Protein AF-A0A4Y9YQF7-F1 (afdb_monomer_lite)

InterPro domains:
  IPR020471 Aldo-keto reductase [PTHR43827] (2-73)
  IPR036812 NAD(P)-dependent oxidoreductase domain superfamily [G3DSA:3.20.20.100] (1-82)
  IPR036812 NAD(P)-dependent oxidoreductase domain superfamily [SSF51430] (3-74)

Radius of gyration: 15.54 Å; chains: 1; bounding box: 36×31×40 Å

Organism: NCBI:txid34475

Foldseek 3Di:
DDPLLVVVCVVVVHDSVLSVLLLQVVVVHDDDDDDPDPVVVVSSVCSPDPPDHDDPVSSVVVVVVDPVDDPDDCVVPPPPDDPPD

pLDDT: mean 95.75, std 3.86, range [68.06, 98.69]

Structure (mmCIF, N/CA/C/O backbone):
data_AF-A0A4Y9YQF7-F1
#
_entry.id   AF-A0A4Y9YQF7-F1
#
loop_
_atom_site.group_PDB
_atom_site.id
_atom_site.type_symbol
_atom_site.label_atom_id
_atom_site.label_alt_id
_atom_site.label_comp_id
_atom_site.label_asym_id
_atom_site.label_entity_id
_atom_site.label_seq_id
_atom_site.pdbx_PDB_ins_code
_atom_site.Cartn_x
_atom_site.Cartn_y
_atom_site.Cartn_z
_atom_site.occupancy
_atom_site.B_iso_or_equiv
_atom_site.auth_seq_id
_atom_site.auth_comp_id
_atom_site.auth_asym_id
_atom_s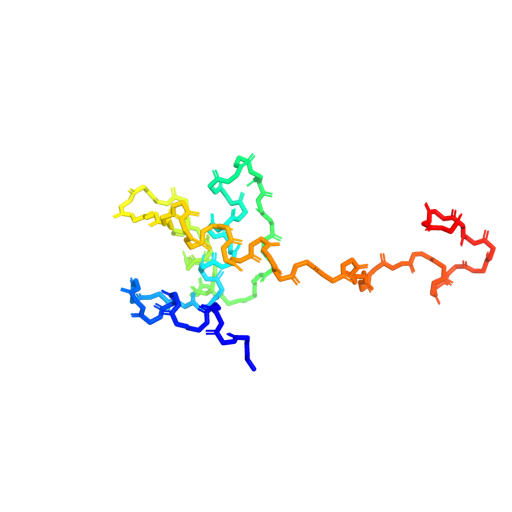ite.auth_atom_id
_atom_site.pdbx_PDB_model_num
ATOM 1 N N . MET A 1 1 ? -8.717 1.526 -11.038 1.00 68.06 1 MET A N 1
ATOM 2 C CA . MET A 1 1 ? -8.427 1.292 -9.605 1.00 68.06 1 MET A CA 1
ATOM 3 C C . MET A 1 1 ? -8.570 -0.190 -9.319 1.00 68.06 1 MET A C 1
ATOM 5 O O . MET A 1 1 ? -9.376 -0.836 -9.980 1.00 68.06 1 MET A O 1
ATOM 9 N N . GLN A 1 2 ? -7.765 -0.735 -8.408 1.00 94.62 2 GLN A N 1
ATOM 10 C CA . GLN A 1 2 ? -7.763 -2.168 -8.112 1.00 94.62 2 GLN A CA 1
ATOM 11 C C . GLN A 1 2 ? -8.900 -2.484 -7.103 1.00 94.62 2 GLN A C 1
ATOM 13 O O . GLN A 1 2 ? -8.938 -1.850 -6.044 1.00 94.62 2 GLN A O 1
ATOM 18 N N . PRO A 1 3 ? -9.840 -3.412 -7.397 1.00 97.56 3 PRO A N 1
ATOM 19 C CA . PRO A 1 3 ? -11.045 -3.606 -6.575 1.00 97.56 3 PRO A CA 1
ATOM 20 C C . PRO A 1 3 ? -10.808 -4.094 -5.140 1.00 97.56 3 PRO A C 1
ATOM 22 O O . PRO A 1 3 ? -11.479 -3.628 -4.225 1.00 97.56 3 PRO A O 1
ATOM 25 N N . VAL A 1 4 ? -9.857 -5.009 -4.932 1.00 98.19 4 VAL A N 1
ATOM 26 C CA . VAL A 1 4 ? -9.502 -5.547 -3.605 1.00 98.19 4 VAL A CA 1
ATOM 27 C C . VAL A 1 4 ? -8.983 -4.433 -2.698 1.00 98.19 4 VAL A C 1
ATOM 29 O O . VAL A 1 4 ? -9.492 -4.253 -1.599 1.00 98.19 4 VAL A O 1
ATOM 32 N N . VAL A 1 5 ? -8.030 -3.635 -3.180 1.00 98.31 5 VAL A N 1
ATOM 33 C CA . VAL A 1 5 ? -7.451 -2.506 -2.441 1.00 98.31 5 VAL A CA 1
ATOM 34 C C . VAL A 1 5 ? -8.512 -1.442 -2.164 1.00 98.31 5 VAL A C 1
ATOM 36 O O . VAL A 1 5 ? -8.525 -0.874 -1.081 1.00 98.31 5 VAL A O 1
ATOM 39 N N . THR A 1 6 ? -9.426 -1.202 -3.111 1.00 98.38 6 THR A N 1
ATOM 40 C CA . THR A 1 6 ? -10.531 -0.244 -2.929 1.00 98.38 6 THR A CA 1
ATOM 41 C C . THR A 1 6 ? -11.469 -0.685 -1.803 1.00 98.38 6 THR A C 1
ATOM 43 O O . THR A 1 6 ? -11.710 0.084 -0.885 1.00 98.38 6 THR A O 1
ATOM 46 N N . GLN A 1 7 ? -11.922 -1.942 -1.809 1.00 98.38 7 GLN A N 1
ATOM 47 C CA . GLN A 1 7 ? -12.810 -2.463 -0.760 1.00 98.38 7 GLN A CA 1
ATOM 48 C C . GLN A 1 7 ? -12.166 -2.450 0.631 1.00 98.38 7 GLN A C 1
ATOM 50 O O . GLN A 1 7 ? -12.835 -2.165 1.622 1.00 98.38 7 GLN A O 1
ATOM 55 N N . ILE A 1 8 ? -10.874 -2.774 0.711 1.00 98.44 8 ILE A N 1
ATOM 56 C CA . ILE A 1 8 ? -10.131 -2.750 1.976 1.00 98.44 8 ILE A CA 1
ATOM 57 C C . ILE A 1 8 ? -9.993 -1.304 2.468 1.00 98.44 8 ILE A C 1
ATOM 59 O O . ILE A 1 8 ? -10.235 -1.027 3.638 1.00 98.44 8 ILE A O 1
ATOM 63 N N . ALA A 1 9 ? -9.670 -0.368 1.574 1.00 98.12 9 ALA A N 1
ATOM 64 C CA . ALA A 1 9 ? -9.593 1.052 1.900 1.00 98.12 9 ALA A CA 1
ATOM 65 C C . ALA A 1 9 ? -10.922 1.568 2.486 1.00 98.12 9 ALA A C 1
ATOM 67 O O . ALA A 1 9 ? -10.918 2.178 3.555 1.00 98.12 9 ALA A O 1
ATOM 68 N N . ASP A 1 10 ? -12.049 1.222 1.856 1.00 98.06 10 ASP A N 1
ATOM 69 C CA . ASP A 1 10 ? -13.388 1.585 2.332 1.00 98.06 10 ASP A CA 1
ATOM 70 C C . ASP A 1 10 ? -13.712 0.953 3.701 1.00 98.06 10 ASP A C 1
ATOM 72 O O . ASP A 1 10 ? -14.283 1.609 4.569 1.00 98.06 10 ASP A O 1
ATOM 76 N N . THR A 1 11 ? -13.315 -0.306 3.926 1.00 97.88 11 THR A N 1
ATOM 77 C CA . THR A 1 11 ? -13.544 -1.032 5.195 1.00 97.88 11 THR A CA 1
ATOM 78 C C . THR A 1 11 ? -12.851 -0.366 6.385 1.00 97.88 11 THR A C 1
ATOM 80 O O . THR A 1 11 ? -13.409 -0.323 7.481 1.00 97.88 11 THR A O 1
ATOM 83 N N . HIS A 1 12 ? -11.642 0.159 6.179 1.00 97.12 12 HIS A N 1
ATOM 84 C CA . HIS A 1 12 ? -10.819 0.753 7.240 1.00 97.12 12 HIS A CA 1
ATOM 85 C C . HIS A 1 12 ? -10.937 2.281 7.338 1.00 97.12 12 HIS A C 1
ATOM 87 O O . HIS A 1 12 ? -10.264 2.878 8.182 1.00 97.12 12 HIS A O 1
ATOM 93 N N . ASP A 1 13 ? -11.754 2.916 6.487 1.00 97.06 13 ASP A N 1
ATOM 94 C CA . ASP A 1 13 ? -11.799 4.376 6.307 1.00 97.06 13 ASP A CA 1
ATOM 95 C C . ASP A 1 13 ? -10.392 4.958 6.048 1.00 97.06 13 ASP A C 1
ATOM 97 O O . ASP A 1 13 ? -9.888 5.852 6.738 1.00 97.06 13 ASP A O 1
ATOM 101 N N . LYS A 1 14 ? -9.700 4.355 5.075 1.00 96.62 14 LYS A N 1
ATOM 102 C CA . LYS A 1 14 ? -8.343 4.711 4.641 1.00 96.62 14 LYS A CA 1
ATOM 103 C C . LYS A 1 14 ? -8.297 4.977 3.150 1.00 96.62 14 LYS A C 1
ATOM 105 O O . LYS A 1 14 ? -9.194 4.628 2.393 1.00 96.62 14 LYS A O 1
ATOM 110 N N . THR A 1 15 ? -7.203 5.572 2.699 1.00 96.38 15 THR A N 1
ATOM 111 C CA . THR A 1 15 ? -6.894 5.674 1.274 1.00 9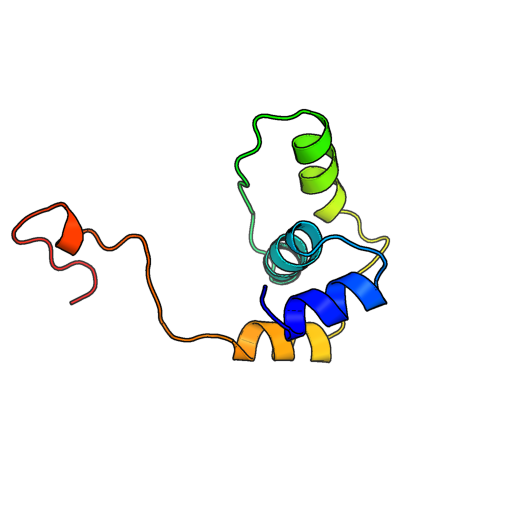6.38 15 THR A CA 1
ATOM 112 C C . THR A 1 15 ? -6.262 4.383 0.745 1.00 96.38 15 THR A C 1
ATOM 114 O O . THR A 1 15 ? -5.617 3.628 1.472 1.00 96.38 15 THR A O 1
ATOM 117 N N . GLN A 1 16 ? -6.366 4.150 -0.567 1.00 97.19 16 GLN A N 1
ATOM 118 C CA . GLN A 1 16 ? -5.690 3.018 -1.222 1.00 97.19 16 GLN A CA 1
ATOM 119 C C . GLN A 1 16 ? -4.162 3.068 -1.043 1.00 97.19 16 GLN A C 1
ATOM 121 O O . GLN A 1 16 ? -3.519 2.028 -0.924 1.00 97.19 16 GLN A O 1
ATOM 126 N N . ALA A 1 17 ? -3.583 4.274 -0.998 1.00 96.12 17 ALA A N 1
ATOM 127 C CA . ALA A 1 17 ? -2.157 4.465 -0.750 1.00 96.12 17 ALA A CA 1
ATOM 128 C C . ALA A 1 17 ? -1.765 3.994 0.658 1.00 96.12 17 ALA A C 1
ATOM 130 O O . ALA A 1 17 ? -0.806 3.237 0.798 1.00 96.12 17 ALA A O 1
ATOM 131 N N . GLU A 1 18 ? -2.539 4.367 1.684 1.00 97.38 18 GLU A N 1
ATOM 132 C CA . GLU A 1 18 ? -2.320 3.888 3.052 1.00 97.38 18 GLU A CA 1
ATOM 133 C C . GLU A 1 18 ? -2.403 2.362 3.130 1.00 97.38 18 GLU A C 1
ATOM 135 O O . GLU A 1 18 ? -1.523 1.753 3.726 1.00 97.38 18 GLU A O 1
ATOM 140 N N . VAL A 1 19 ? -3.390 1.731 2.481 1.00 98.06 19 VAL A N 1
ATOM 141 C CA . VAL A 1 19 ? -3.529 0.262 2.448 1.00 98.06 19 VAL 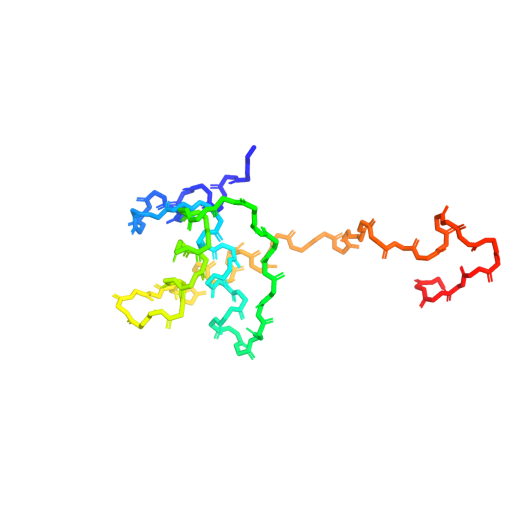A CA 1
ATOM 142 C C . VAL A 1 19 ? -2.297 -0.414 1.839 1.00 98.06 19 VAL A C 1
ATOM 144 O O . VAL A 1 19 ? -1.754 -1.350 2.424 1.00 98.06 19 VAL A O 1
ATOM 147 N N . LEU A 1 20 ? -1.816 0.066 0.688 1.00 97.88 20 LEU A N 1
ATOM 148 C CA . LEU A 1 20 ? -0.653 -0.521 0.011 1.00 97.88 20 LEU A CA 1
ATOM 149 C C . LEU A 1 20 ? 0.639 -0.356 0.819 1.00 97.88 20 LEU A C 1
ATOM 151 O O . LEU A 1 20 ? 1.434 -1.293 0.921 1.00 97.88 20 LEU A O 1
ATOM 155 N N . LEU A 1 21 ? 0.846 0.816 1.422 1.00 98.00 21 LEU A N 1
ATOM 156 C CA . LEU A 1 21 ? 1.994 1.051 2.296 1.00 98.00 21 LEU A CA 1
ATOM 157 C C . LEU A 1 21 ? 1.897 0.200 3.566 1.00 98.00 21 LEU A C 1
ATOM 159 O O . LEU A 1 21 ? 2.893 -0.388 3.989 1.00 98.00 21 LEU A O 1
ATOM 163 N N . LYS A 1 22 ? 0.700 0.082 4.149 1.00 98.19 22 LYS A N 1
ATOM 164 C CA . LYS A 1 22 ? 0.453 -0.711 5.354 1.00 98.19 22 LYS A CA 1
ATOM 165 C C . LYS A 1 22 ? 0.742 -2.187 5.120 1.00 98.19 22 LYS A C 1
ATOM 167 O O . LYS A 1 22 ? 1.407 -2.805 5.948 1.00 98.19 22 LYS A O 1
ATOM 172 N N . TRP A 1 23 ? 0.333 -2.719 3.970 1.00 98.25 23 TRP A N 1
ATOM 173 C CA . TRP A 1 23 ? 0.638 -4.088 3.561 1.00 98.25 23 TRP A CA 1
ATOM 174 C C . TRP A 1 23 ? 2.147 -4.366 3.526 1.00 98.25 23 TRP A C 1
ATOM 176 O O . TRP A 1 23 ? 2.596 -5.407 4.003 1.00 98.25 23 TRP A O 1
ATOM 186 N N . ALA A 1 24 ? 2.961 -3.433 3.025 1.00 98.06 24 ALA A N 1
ATOM 187 C CA . ALA A 1 24 ? 4.415 -3.587 3.052 1.00 98.06 24 ALA A CA 1
ATOM 188 C C . ALA A 1 24 ? 4.975 -3.502 4.486 1.00 98.06 24 ALA A C 1
ATOM 190 O O . ALA A 1 24 ? 5.730 -4.380 4.909 1.00 98.06 24 ALA A O 1
ATOM 191 N N . VAL A 1 25 ? 4.562 -2.493 5.258 1.00 97.62 25 VAL A N 1
ATOM 192 C CA . VAL A 1 25 ? 5.052 -2.260 6.628 1.00 97.62 25 VAL A CA 1
ATOM 193 C C . VAL A 1 25 ? 4.700 -3.412 7.573 1.00 97.62 25 VAL A C 1
ATOM 195 O O . VAL A 1 25 ? 5.561 -3.867 8.323 1.00 97.62 25 VAL A O 1
ATOM 198 N N . GLN A 1 26 ? 3.478 -3.950 7.513 1.00 97.81 26 GLN A N 1
ATOM 199 C CA . GLN A 1 26 ? 3.062 -5.094 8.340 1.00 97.81 26 GLN A CA 1
ATOM 200 C C . GLN A 1 26 ? 3.852 -6.375 8.038 1.00 97.81 26 GLN A C 1
ATOM 202 O O . GLN A 1 26 ? 3.966 -7.237 8.904 1.00 97.81 26 GLN A O 1
ATOM 207 N N . ARG A 1 27 ? 4.448 -6.489 6.845 1.00 97.19 27 ARG A N 1
ATOM 208 C CA . ARG A 1 27 ? 5.361 -7.586 6.477 1.00 97.19 27 ARG A CA 1
ATOM 209 C C . ARG A 1 27 ? 6.797 -7.363 6.964 1.00 97.19 27 ARG A C 1
ATOM 211 O O . ARG A 1 27 ? 7.681 -8.138 6.612 1.00 97.19 27 ARG A O 1
ATOM 218 N N . GLY A 1 28 ? 7.043 -6.305 7.737 1.00 96.50 28 GLY A N 1
ATOM 219 C CA . GLY A 1 28 ? 8.370 -5.938 8.227 1.00 96.50 28 GLY A CA 1
ATOM 220 C C . GLY A 1 28 ? 9.244 -5.239 7.184 1.00 96.50 28 GLY A C 1
ATOM 221 O O . GLY A 1 28 ? 10.461 -5.190 7.354 1.00 96.50 28 GLY A O 1
ATOM 222 N N . LEU A 1 29 ? 8.657 -4.711 6.103 1.00 97.25 29 LEU A N 1
ATOM 223 C CA . LEU A 1 29 ? 9.395 -3.984 5.071 1.00 97.25 29 LEU A CA 1
ATOM 224 C C . LEU A 1 29 ? 9.402 -2.484 5.368 1.00 97.25 29 LEU A C 1
ATOM 226 O O . LEU A 1 29 ? 8.365 -1.881 5.641 1.00 97.25 29 LEU A O 1
ATOM 230 N N . ALA A 1 30 ? 10.573 -1.862 5.243 1.00 96.12 30 ALA A N 1
ATOM 231 C CA . ALA A 1 30 ? 10.662 -0.411 5.186 1.00 96.12 30 ALA A CA 1
ATOM 232 C C . ALA A 1 30 ? 10.139 0.095 3.832 1.00 96.12 30 ALA A C 1
ATOM 234 O O . ALA A 1 30 ? 10.397 -0.511 2.790 1.00 96.12 30 ALA A O 1
ATOM 235 N N . VAL A 1 31 ? 9.432 1.225 3.844 1.00 96.50 31 VAL A N 1
ATOM 236 C CA . VAL A 1 31 ? 8.901 1.880 2.641 1.00 96.50 31 VAL A CA 1
ATOM 237 C C . VAL A 1 31 ? 9.489 3.281 2.493 1.00 96.50 31 VAL A C 1
ATOM 239 O O . VAL A 1 31 ? 9.728 3.965 3.485 1.00 96.50 31 VAL A O 1
ATOM 242 N N . VAL A 1 32 ? 9.706 3.715 1.249 1.00 95.94 32 VAL A N 1
ATOM 243 C CA . VAL A 1 32 ? 10.219 5.058 0.918 1.00 95.94 32 VAL A CA 1
ATOM 244 C C . VAL A 1 32 ? 9.307 5.703 -0.136 1.00 95.94 32 VAL A C 1
ATOM 246 O O . VAL A 1 32 ? 9.689 5.823 -1.302 1.00 95.94 32 VAL A O 1
ATOM 249 N N . PRO A 1 33 ? 8.053 6.045 0.217 1.00 96.12 33 PRO A N 1
ATOM 250 C CA . PRO A 1 33 ? 7.117 6.619 -0.739 1.00 96.12 33 PRO A CA 1
ATOM 251 C C . PRO A 1 33 ? 7.553 8.028 -1.149 1.00 96.12 33 PRO A C 1
ATOM 253 O O . PRO A 1 33 ? 7.898 8.864 -0.313 1.00 96.12 33 PRO A O 1
ATOM 256 N N . LYS A 1 34 ? 7.490 8.318 -2.449 1.00 95.25 34 LYS A N 1
ATOM 257 C CA . LYS A 1 34 ? 7.670 9.680 -2.956 1.00 95.25 34 LYS A CA 1
ATOM 258 C C . LYS A 1 34 ? 6.436 10.515 -2.608 1.00 95.25 34 LYS A C 1
ATOM 260 O O . LYS A 1 34 ? 5.321 10.133 -2.947 1.00 95.25 34 LYS A O 1
ATOM 265 N N . ALA A 1 35 ? 6.651 11.682 -2.011 1.00 95.50 35 ALA A N 1
ATOM 266 C CA . ALA A 1 35 ? 5.630 12.707 -1.830 1.00 95.50 35 ALA A CA 1
ATOM 267 C C . ALA A 1 35 ? 6.259 14.099 -1.961 1.00 95.50 35 ALA A C 1
ATOM 269 O O . ALA A 1 35 ? 7.317 14.365 -1.392 1.00 95.50 35 ALA A O 1
ATOM 270 N N . ASP A 1 36 ? 5.608 14.978 -2.709 1.00 94.81 36 ASP A N 1
ATOM 271 C CA . ASP A 1 36 ? 5.963 16.389 -2.908 1.00 94.81 36 ASP A CA 1
ATOM 272 C C . ASP A 1 36 ? 4.946 17.357 -2.273 1.00 94.81 36 ASP A C 1
ATOM 274 O O . ASP A 1 36 ? 5.172 18.564 -2.251 1.00 94.81 36 ASP A O 1
ATOM 278 N N . ASP A 1 37 ? 3.872 16.818 -1.693 1.00 96.56 37 ASP A N 1
ATOM 279 C CA . ASP A 1 37 ? 2.845 17.528 -0.933 1.00 96.56 37 ASP A CA 1
ATOM 280 C C . ASP A 1 37 ? 2.938 17.173 0.559 1.00 96.56 37 ASP A C 1
ATOM 282 O O . ASP A 1 37 ? 3.056 15.998 0.921 1.00 96.56 37 ASP A O 1
ATOM 286 N N . VAL A 1 38 ? 2.851 18.177 1.437 1.00 96.81 38 VAL A N 1
ATOM 287 C CA . VAL A 1 38 ? 2.993 17.999 2.897 1.00 96.81 38 VAL A CA 1
ATOM 288 C C . VAL A 1 38 ? 1.919 17.061 3.444 1.00 96.81 38 VAL A C 1
ATOM 290 O O . VAL A 1 38 ? 2.219 16.166 4.230 1.00 96.81 38 VAL A O 1
ATOM 293 N N . ARG A 1 39 ? 0.678 17.182 2.966 1.00 95.69 39 ARG A N 1
ATOM 294 C CA . ARG A 1 39 ? -0.416 16.304 3.397 1.00 95.69 39 ARG A CA 1
ATOM 295 C C . ARG A 1 39 ? -0.159 14.843 3.008 1.00 95.69 39 ARG A C 1
ATOM 297 O O . ARG A 1 39 ? -0.479 13.944 3.782 1.00 95.69 39 ARG A O 1
ATOM 304 N N . LEU A 1 40 ? 0.433 14.578 1.839 1.00 95.50 40 LEU A N 1
ATOM 305 C CA . LEU A 1 40 ? 0.834 13.216 1.461 1.00 95.50 40 LEU A CA 1
ATOM 306 C C . LEU A 1 40 ? 1.975 12.687 2.338 1.00 95.50 40 LEU A C 1
ATOM 308 O O . LEU A 1 40 ? 1.968 11.510 2.690 1.00 95.50 40 LEU A O 1
ATOM 312 N N . GLN A 1 41 ? 2.932 13.535 2.722 1.00 96.12 41 GLN A N 1
ATOM 313 C CA . GLN A 1 41 ? 4.000 13.147 3.651 1.00 96.12 41 GLN A CA 1
ATOM 314 C C . GLN A 1 41 ? 3.426 12.728 5.009 1.00 96.12 41 GLN A C 1
ATOM 316 O O . GLN A 1 41 ? 3.789 11.673 5.526 1.00 96.12 41 GLN A O 1
ATOM 321 N N . GLU A 1 42 ? 2.485 13.504 5.550 1.00 95.62 42 GLU A N 1
ATOM 322 C CA . GLU A 1 42 ? 1.792 13.177 6.799 1.00 95.62 42 GLU A CA 1
ATOM 323 C C . GLU A 1 42 ? 1.020 11.855 6.692 1.00 95.62 42 GLU A C 1
ATOM 325 O O . GLU A 1 42 ? 1.166 10.990 7.554 1.00 95.62 42 GLU A O 1
ATOM 330 N N . LEU A 1 43 ? 0.249 11.648 5.618 1.00 94.31 43 LEU A N 1
ATOM 331 C CA . LEU A 1 43 ? -0.480 10.393 5.393 1.00 94.31 43 LEU A CA 1
ATOM 332 C C . LEU A 1 43 ? 0.460 9.184 5.297 1.00 94.31 43 LEU A C 1
ATOM 334 O O . LEU A 1 43 ? 0.215 8.165 5.938 1.00 94.31 43 LEU A O 1
ATOM 338 N N . ASN A 1 44 ? 1.565 9.310 4.561 1.00 96.25 44 ASN A N 1
ATOM 339 C CA . ASN A 1 44 ? 2.555 8.243 4.424 1.00 96.25 44 ASN A CA 1
ATOM 340 C C . ASN A 1 44 ? 3.193 7.869 5.771 1.00 96.25 44 ASN A C 1
ATOM 342 O O . ASN A 1 44 ? 3.428 6.689 6.028 1.00 96.25 44 ASN A O 1
ATOM 346 N N . LEU A 1 45 ? 3.454 8.851 6.641 1.00 94.75 45 LEU A N 1
ATOM 347 C CA . LEU A 1 45 ? 4.012 8.618 7.977 1.00 94.75 45 LEU A CA 1
ATOM 348 C C . LEU A 1 45 ? 3.030 7.879 8.897 1.00 94.75 45 LEU A C 1
ATOM 350 O O . LEU A 1 45 ? 3.432 6.965 9.620 1.00 94.75 45 LEU A O 1
ATOM 354 N N . ARG A 1 46 ? 1.738 8.225 8.843 1.00 94.19 46 ARG A N 1
ATOM 355 C CA . ARG A 1 46 ? 0.685 7.633 9.692 1.00 94.19 46 ARG A CA 1
ATOM 356 C C . ARG A 1 46 ? 0.475 6.137 9.468 1.00 94.19 46 ARG A C 1
ATOM 358 O O . ARG A 1 46 ? -0.044 5.449 10.342 1.00 94.19 46 ARG A O 1
ATOM 365 N N . VAL A 1 47 ? 0.924 5.594 8.339 1.00 94.94 47 VAL A N 1
ATOM 366 C CA . VAL A 1 47 ? 0.876 4.149 8.058 1.00 94.94 47 VAL A CA 1
ATOM 367 C C . VAL A 1 47 ? 1.612 3.321 9.127 1.00 94.94 47 VAL A C 1
ATOM 369 O O . VAL A 1 47 ? 1.220 2.183 9.406 1.00 94.94 47 VAL A O 1
ATOM 372 N N . GLY A 1 48 ? 2.638 3.894 9.766 1.00 91.88 48 GLY A N 1
ATOM 373 C CA . GLY A 1 48 ? 3.388 3.252 10.849 1.00 91.88 48 GLY A CA 1
ATOM 374 C C . GLY A 1 48 ? 2.628 3.117 12.175 1.00 91.88 48 GLY A C 1
ATOM 375 O O . GLY A 1 48 ? 3.084 2.398 13.060 1.00 91.88 48 GLY A O 1
ATOM 376 N N . GLU A 1 49 ? 1.475 3.770 12.334 1.00 92.88 49 GLU A N 1
ATOM 377 C CA . GLU A 1 49 ? 0.667 3.675 13.552 1.00 92.88 49 GLU A CA 1
ATOM 378 C C . GLU A 1 49 ? 0.115 2.257 13.762 1.00 92.88 49 GLU A C 1
ATOM 380 O O . GLU A 1 49 ? -0.308 1.588 12.823 1.00 92.88 49 GLU A O 1
ATOM 385 N N . THR A 1 50 ? 0.043 1.801 15.010 1.00 92.75 50 THR A N 1
ATOM 386 C CA . THR A 1 50 ? -0.531 0.491 15.379 1.00 92.75 50 THR A CA 1
ATOM 387 C C . THR A 1 50 ? -2.027 0.551 15.701 1.00 92.75 50 THR A C 1
ATOM 389 O O . THR A 1 50 ? -2.617 -0.457 16.077 1.00 92.75 50 THR A O 1
ATOM 392 N N . SER A 1 51 ? -2.647 1.725 15.542 1.00 94.31 51 SER A N 1
ATOM 393 C CA . SER A 1 51 ? -4.073 1.985 15.793 1.00 94.31 51 SER A CA 1
ATOM 394 C C . SER A 1 51 ? -5.009 1.199 14.866 1.00 94.31 51 SER A C 1
ATOM 396 O O . SER A 1 51 ? -6.180 1.020 15.188 1.00 94.31 51 SER A O 1
ATOM 398 N N . TRP A 1 52 ? -4.492 0.717 13.735 1.00 96.31 52 TRP A N 1
ATOM 399 C CA . TRP A 1 52 ? -5.194 -0.134 12.783 1.00 96.31 52 TRP A CA 1
ATOM 400 C C . TRP A 1 52 ? -4.206 -1.061 12.066 1.00 96.31 52 TRP A C 1
ATOM 402 O O . TRP A 1 52 ? -3.004 -0.775 11.975 1.00 96.31 52 TRP A O 1
ATOM 412 N N . MET A 1 53 ? -4.720 -2.177 11.556 1.00 97.75 53 MET A N 1
ATOM 413 C CA . MET A 1 53 ? -3.965 -3.203 10.844 1.00 97.75 53 MET A CA 1
ATOM 414 C C . MET A 1 53 ? -4.870 -3.901 9.835 1.00 97.75 53 MET A C 1
ATOM 416 O O . MET A 1 53 ? -6.053 -4.099 10.104 1.00 97.75 53 MET A O 1
ATOM 420 N N . LEU A 1 54 ? -4.289 -4.314 8.714 1.00 98.31 54 LEU A N 1
ATOM 421 C CA . LEU A 1 54 ? -4.909 -5.270 7.809 1.00 98.31 54 LEU A CA 1
ATOM 422 C C . LEU A 1 54 ? -4.987 -6.633 8.496 1.00 98.31 54 LEU A C 1
ATOM 424 O O . LEU A 1 54 ? -4.023 -7.051 9.153 1.00 98.31 54 LEU A O 1
ATOM 428 N N . SER A 1 55 ? -6.121 -7.309 8.342 1.00 98.44 55 SER A N 1
ATOM 429 C CA . SER A 1 55 ? -6.307 -8.687 8.794 1.00 98.44 55 SER A CA 1
ATOM 430 C C . SER A 1 55 ? -5.464 -9.657 7.962 1.00 98.44 55 SER A C 1
ATOM 432 O O . SER A 1 55 ? -5.024 -9.329 6.860 1.00 98.44 55 SER A O 1
ATOM 434 N N . GLU A 1 56 ? -5.251 -10.876 8.460 1.00 98.50 56 GLU A N 1
ATOM 435 C CA . GLU A 1 56 ? -4.533 -11.915 7.703 1.00 98.50 56 GLU A CA 1
ATOM 436 C C . GLU A 1 56 ? -5.194 -12.185 6.341 1.00 98.50 56 GLU A C 1
ATOM 438 O O . GLU A 1 56 ? -4.507 -12.232 5.322 1.00 98.50 56 GLU A O 1
ATOM 443 N N . GLU A 1 57 ? -6.528 -12.236 6.296 1.00 98.56 57 GLU A N 1
ATOM 444 C CA . GLU A 1 57 ? -7.283 -12.411 5.052 1.00 98.56 57 GLU A CA 1
ATOM 445 C C . GLU A 1 57 ? -7.044 -11.253 4.068 1.00 98.56 57 GLU A C 1
ATOM 447 O O . GLU A 1 57 ? -6.826 -11.466 2.877 1.00 98.56 57 GLU A O 1
ATOM 452 N N . GLU A 1 58 ? -7.053 -10.007 4.542 1.00 98.69 58 GLU A N 1
ATOM 453 C CA . GLU A 1 58 ? -6.791 -8.838 3.696 1.00 98.69 58 GLU A CA 1
ATOM 454 C C . GLU A 1 58 ? -5.355 -8.842 3.162 1.00 98.69 58 GLU A C 1
ATOM 456 O O . GLU A 1 58 ? -5.123 -8.555 1.982 1.00 98.69 58 GLU A O 1
ATOM 461 N N . MET A 1 59 ? -4.395 -9.225 4.007 1.00 98.56 59 MET A N 1
ATOM 462 C CA . MET A 1 59 ? -2.992 -9.382 3.632 1.00 98.56 59 MET A CA 1
ATOM 463 C C . MET A 1 59 ? -2.816 -10.445 2.543 1.00 98.56 59 MET A C 1
ATOM 465 O O . MET A 1 59 ? -2.080 -10.218 1.575 1.00 98.56 59 MET A O 1
ATOM 469 N N . GLU A 1 60 ? -3.505 -11.580 2.658 1.00 98.56 60 GLU A N 1
ATOM 470 C CA . GLU A 1 60 ? -3.512 -12.646 1.653 1.00 98.56 60 GLU A CA 1
ATOM 471 C C . GLU A 1 60 ? -4.178 -12.199 0.351 1.00 98.56 60 GLU A C 1
ATOM 473 O O . GLU A 1 60 ? -3.607 -12.387 -0.724 1.00 98.56 60 GLU A O 1
ATOM 478 N N . ARG A 1 61 ? -5.336 -11.532 0.427 1.00 98.50 61 ARG A N 1
ATOM 479 C CA . ARG A 1 61 ? -6.057 -11.014 -0.746 1.00 98.50 61 ARG A CA 1
ATOM 480 C C . ARG A 1 61 ? -5.218 -10.031 -1.558 1.00 98.50 61 ARG A C 1
ATOM 482 O O . ARG A 1 61 ? -5.249 -10.094 -2.785 1.00 98.50 61 ARG A O 1
ATOM 489 N N . ILE A 1 62 ? -4.469 -9.138 -0.904 1.00 98.44 62 ILE A N 1
ATOM 490 C CA . ILE A 1 62 ? -3.541 -8.221 -1.589 1.00 98.44 62 ILE A CA 1
ATOM 491 C C . ILE A 1 62 ? -2.360 -8.999 -2.178 1.00 98.44 62 ILE A C 1
ATOM 493 O O . ILE A 1 62 ? -1.984 -8.767 -3.326 1.00 98.44 62 ILE A O 1
ATOM 497 N N . SER A 1 63 ? -1.794 -9.950 -1.430 1.00 98.00 63 SER A N 1
ATOM 498 C CA . SER A 1 63 ? -0.662 -10.764 -1.900 1.00 98.00 63 SER A CA 1
ATOM 499 C C . SER A 1 63 ? -1.023 -11.637 -3.108 1.00 98.00 63 SER A C 1
ATOM 501 O O . SER A 1 63 ? -0.191 -11.847 -3.986 1.00 98.00 63 SER A O 1
ATOM 503 N N . GLY A 1 64 ? -2.276 -12.091 -3.202 1.00 98.06 64 GLY A N 1
ATOM 504 C CA . GLY A 1 64 ? -2.807 -12.854 -4.334 1.00 98.06 64 GLY A CA 1
ATOM 505 C C . GLY A 1 64 ? -2.930 -12.067 -5.644 1.00 98.06 64 GLY A C 1
ATOM 506 O O . GLY A 1 64 ? -3.287 -12.650 -6.664 1.00 98.06 64 GLY A O 1
ATOM 507 N N . LEU A 1 65 ? -2.635 -10.763 -5.644 1.00 97.50 65 LEU A N 1
ATOM 508 C CA . LEU A 1 65 ? -2.611 -9.927 -6.848 1.00 97.50 65 LEU A CA 1
ATOM 509 C C . LEU A 1 65 ? -1.289 -10.007 -7.624 1.00 97.50 65 LEU A C 1
ATOM 511 O O . LEU A 1 65 ? -1.158 -9.335 -8.646 1.00 97.50 65 LEU A O 1
ATOM 515 N N . ASP A 1 66 ? -0.303 -10.772 -7.144 1.00 97.25 66 ASP A N 1
ATOM 516 C CA . ASP A 1 66 ? 0.990 -10.902 -7.814 1.00 97.25 66 ASP A CA 1
ATOM 517 C C . ASP A 1 66 ? 0.837 -11.437 -9.248 1.00 97.25 66 ASP A C 1
ATOM 519 O O . ASP A 1 66 ? 0.344 -12.538 -9.488 1.00 97.25 66 ASP A O 1
ATOM 523 N N . MET A 1 67 ? 1.304 -10.642 -10.211 1.00 96.81 67 MET A N 1
ATOM 524 C CA . MET A 1 67 ? 1.353 -10.988 -11.635 1.00 96.81 67 MET A CA 1
ATOM 525 C C . MET A 1 67 ? 2.790 -11.180 -12.131 1.00 96.81 67 MET A C 1
ATOM 527 O O . MET A 1 67 ? 3.002 -11.348 -13.330 1.00 96.81 67 MET A O 1
ATOM 531 N N . ARG A 1 68 ? 3.788 -11.100 -11.237 1.00 95.25 68 ARG A N 1
ATOM 5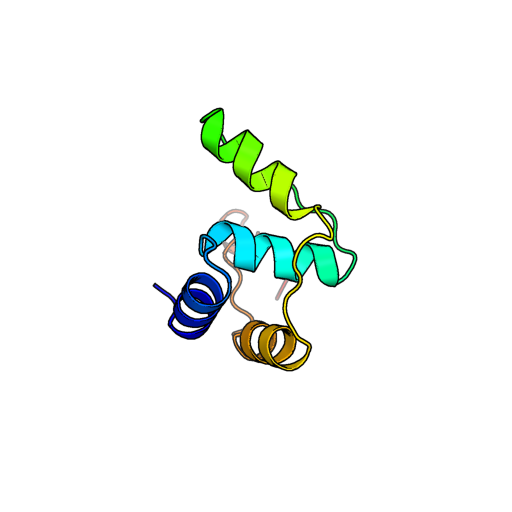32 C CA . ARG A 1 68 ? 5.221 -11.034 -11.579 1.00 95.25 68 ARG A CA 1
ATOM 533 C C . ARG A 1 68 ? 5.559 -9.921 -12.577 1.00 95.25 68 ARG A C 1
ATOM 535 O O . ARG A 1 68 ? 6.528 -10.021 -13.324 1.00 95.25 68 ARG A O 1
ATOM 542 N N . LEU A 1 69 ? 4.763 -8.854 -12.573 1.00 94.75 69 LEU A N 1
ATOM 543 C CA . LEU A 1 69 ? 4.951 -7.686 -13.422 1.00 94.75 69 LEU A CA 1
ATOM 544 C C . LEU A 1 69 ? 6.035 -6.777 -12.826 1.00 94.75 69 LEU A C 1
ATOM 546 O O . LEU A 1 69 ? 5.947 -6.390 -11.660 1.00 94.75 69 LEU A O 1
ATOM 550 N N . ARG A 1 70 ? 7.039 -6.412 -13.628 1.00 95.06 70 ARG A N 1
ATOM 551 C CA . ARG A 1 70 ? 8.062 -5.415 -13.281 1.00 95.06 70 ARG A CA 1
ATOM 552 C C . ARG A 1 70 ? 7.913 -4.196 -14.181 1.00 95.06 70 ARG A C 1
ATOM 554 O O . ARG A 1 70 ? 7.715 -4.340 -15.378 1.00 95.06 70 ARG A O 1
ATOM 561 N N . PHE A 1 71 ? 8.011 -3.011 -13.583 1.00 94.56 71 PHE A N 1
ATOM 562 C CA . PHE A 1 71 ? 8.040 -1.730 -14.304 1.00 94.56 71 PHE A CA 1
ATOM 563 C C . PHE A 1 71 ? 9.449 -1.149 -14.440 1.00 94.56 71 PHE A C 1
ATOM 565 O O . PHE A 1 71 ? 9.636 -0.171 -15.148 1.00 94.56 71 PHE A O 1
ATOM 572 N N . ASN A 1 72 ? 10.409 -1.696 -13.696 1.00 93.88 72 ASN A N 1
ATOM 573 C CA . ASN A 1 72 ? 11.799 -1.270 -13.716 1.00 93.88 72 ASN A CA 1
ATOM 574 C C . ASN A 1 72 ? 12.643 -2.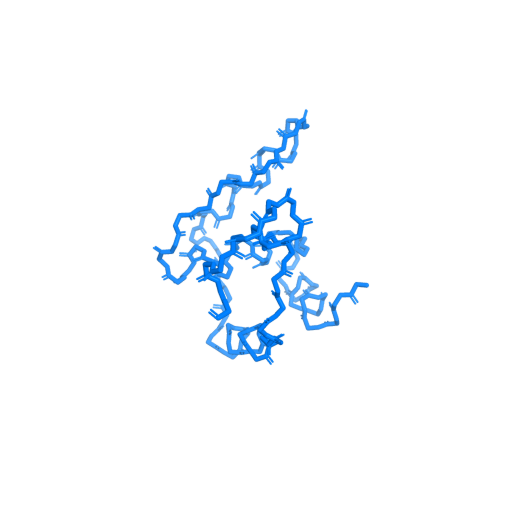494 -14.071 1.00 93.88 72 ASN A C 1
ATOM 576 O O . ASN A 1 72 ? 13.065 -3.236 -13.177 1.00 93.88 72 ASN A O 1
ATOM 580 N N . ASP A 1 73 ? 12.774 -2.748 -15.371 1.00 94.81 73 ASP A N 1
ATOM 581 C CA . ASP A 1 73 ? 13.659 -3.766 -15.922 1.00 94.81 73 ASP A CA 1
ATOM 582 C C . ASP A 1 73 ? 14.836 -3.079 -16.635 1.00 94.81 73 ASP A C 1
ATOM 584 O O . ASP A 1 73 ? 14.629 -2.355 -17.607 1.00 94.81 73 ASP A O 1
ATOM 588 N N . PRO A 1 74 ? 16.083 -3.285 -16.182 1.00 95.00 74 PRO A N 1
ATOM 589 C CA . PRO A 1 74 ? 17.261 -2.722 -16.831 1.00 95.00 74 PRO A CA 1
ATOM 590 C C . PRO A 1 74 ? 17.412 -3.091 -18.313 1.00 95.00 74 PRO A C 1
ATOM 592 O O . PRO A 1 74 ? 18.069 -2.352 -19.042 1.00 95.00 74 PRO A O 1
ATOM 595 N N . ALA A 1 75 ? 16.823 -4.199 -18.770 1.00 94.62 75 ALA A N 1
ATOM 596 C CA . ALA A 1 75 ? 16.837 -4.570 -20.184 1.00 94.62 75 ALA A CA 1
ATOM 597 C C . ALA A 1 75 ? 16.083 -3.566 -21.079 1.00 94.62 75 ALA A C 1
ATOM 599 O O . ALA A 1 75 ? 16.376 -3.493 -22.272 1.00 94.62 75 ALA A O 1
ATOM 600 N N . ASP A 1 76 ? 15.148 -2.788 -20.517 1.00 93.50 76 ASP A N 1
ATOM 601 C CA . ASP A 1 76 ? 14.355 -1.803 -21.262 1.00 93.50 76 ASP A CA 1
ATOM 602 C C . ASP A 1 76 ? 15.187 -0.571 -21.664 1.00 93.50 76 ASP A C 1
ATOM 604 O O . ASP A 1 76 ? 14.978 -0.003 -22.737 1.00 93.50 76 ASP A O 1
ATOM 608 N N . ASP A 1 77 ? 16.155 -0.182 -20.827 1.00 94.38 77 ASP A N 1
ATOM 609 C CA . ASP A 1 77 ? 16.943 1.049 -20.990 1.00 94.38 77 A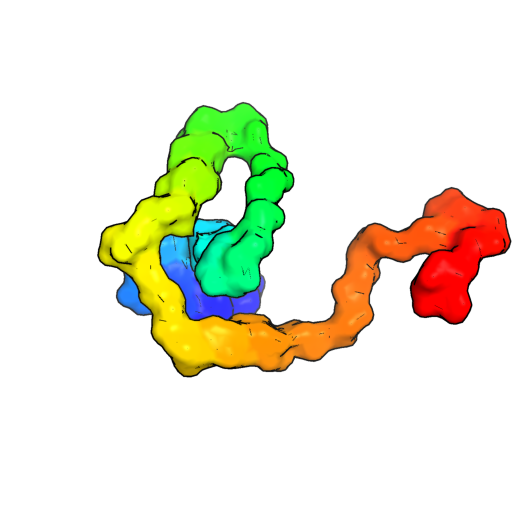SP A CA 1
ATOM 610 C C . ASP A 1 77 ? 18.421 0.795 -21.342 1.00 94.38 77 ASP A C 1
ATOM 612 O O . ASP A 1 77 ? 19.092 1.674 -21.895 1.00 94.38 77 ASP A O 1
ATOM 616 N N . PHE A 1 78 ? 18.959 -0.388 -21.021 1.00 93.69 78 PHE A N 1
ATOM 617 C CA . PHE A 1 78 ? 20.381 -0.707 -21.163 1.00 93.69 78 PHE A CA 1
ATOM 618 C C . PHE A 1 78 ? 20.593 -1.942 -22.046 1.00 93.69 78 PHE A C 1
ATOM 620 O O . PHE A 1 78 ? 20.401 -3.083 -21.621 1.00 93.69 78 PHE A O 1
ATOM 627 N N . GLU A 1 79 ? 21.053 -1.714 -23.279 1.00 93.06 79 GLU A N 1
ATOM 628 C CA . GLU A 1 79 ? 21.342 -2.782 -24.241 1.00 93.06 79 GLU A CA 1
ATOM 629 C C . GLU A 1 79 ? 22.339 -3.809 -23.671 1.00 93.06 79 GLU A C 1
ATOM 631 O O . GLU A 1 79 ? 23.385 -3.458 -23.120 1.00 93.06 79 GLU A O 1
ATOM 636 N N . GLY A 1 80 ? 22.003 -5.096 -23.799 1.00 93.00 80 GLY A N 1
ATOM 637 C CA . GLY A 1 80 ? 22.806 -6.203 -23.272 1.00 93.00 80 GLY A CA 1
ATOM 638 C C . GLY A 1 80 ? 22.708 -6.407 -21.754 1.00 93.00 80 GLY A C 1
ATOM 639 O O . GLY A 1 80 ? 23.482 -7.189 -21.197 1.00 93.00 80 GLY A O 1
ATOM 640 N N . CYS A 1 81 ? 21.789 -5.725 -21.060 1.00 93.06 81 CYS A N 1
ATOM 641 C CA . CYS A 1 81 ? 21.532 -5.966 -19.645 1.00 93.06 81 CYS A CA 1
ATOM 642 C C . CYS A 1 81 ? 20.573 -7.151 -19.442 1.00 93.06 81 CYS A C 1
ATOM 644 O O . CYS A 1 81 ? 19.460 -7.159 -19.958 1.00 93.06 81 CYS A O 1
ATOM 646 N N . HIS A 1 82 ? 21.005 -8.143 -18.658 1.00 93.00 82 HIS A N 1
ATOM 647 C CA . HIS A 1 82 ? 20.314 -9.428 -18.471 1.00 93.00 82 HIS A CA 1
ATOM 648 C C . HIS A 1 82 ? 20.062 -9.743 -16.989 1.00 93.00 82 HIS A C 1
ATOM 650 O O . HIS A 1 82 ? 20.260 -10.862 -16.529 1.00 93.00 82 HIS A O 1
ATOM 656 N N . ILE A 1 83 ? 19.690 -8.735 -16.194 1.00 94.44 83 ILE A N 1
ATOM 657 C CA . ILE A 1 83 ? 19.550 -8.894 -14.734 1.00 94.44 83 ILE A CA 1
ATOM 658 C C . ILE A 1 83 ? 18.367 -9.803 -14.363 1.00 94.44 83 ILE A C 1
ATOM 660 O O . ILE A 1 83 ? 18.445 -10.534 -13.375 1.00 94.44 83 ILE A O 1
ATOM 664 N N . PHE A 1 84 ? 17.284 -9.771 -15.142 1.00 91.00 84 PHE A N 1
ATOM 665 C CA . PHE A 1 84 ? 16.062 -10.535 -14.873 1.00 91.00 84 PHE A CA 1
ATOM 666 C C . PHE A 1 84 ? 15.712 -11.575 -15.954 1.00 91.00 84 PHE A C 1
ATOM 668 O O . PHE A 1 84 ? 14.659 -12.208 -15.839 1.00 91.00 84 PHE A O 1
ATOM 675 N N . SER A 1 85 ? 16.575 -11.756 -16.966 1.00 82.31 85 SER A N 1
ATOM 676 C CA . SER A 1 85 ? 16.417 -12.697 -18.092 1.00 82.31 85 SER A CA 1
ATOM 677 C C . SER A 1 85 ? 17.300 -13.929 -17.962 1.00 82.31 85 SER A C 1
ATOM 679 O O . SER A 1 85 ? 18.496 -13.724 -17.659 1.00 82.31 85 SER A O 1
#

Secondary structure (DSSP, 8-state):
--HHHHHHHHHHT--HHHHHHHHHHHTT--------SHHHHHHHHHTT-TT----HHHHHHHHTT-----S--HHHHSTT--S--

Sequence (85 aa):
MQPVVTQIADTHDKTQAEVLLKWAVQRGLAVVPKADDVRLQELNLRVGETSWMLSEEEMERISGLDMRLRFNDPADDFEGCHIFS